Protein AF-X1QRF9-F1 (afdb_monomer_lite)

Sequence (69 aa):
GYIYYYDNVRGHSSLSYQTPFAYLKSQLPDLDDKIRFVIPIMLDKVSVELAPWSGYHVLAQHQLSKYKL

Structure (mmCIF, N/CA/C/O backbone):
data_AF-X1QRF9-F1
#
_entry.id   AF-X1QRF9-F1
#
loop_
_atom_site.group_PDB
_atom_site.id
_atom_site.type_symbol
_atom_site.label_atom_id
_atom_site.label_alt_id
_atom_site.label_comp_id
_atom_site.label_asym_id
_atom_site.label_entity_id
_atom_site.label_seq_id
_atom_site.pdbx_PDB_ins_code
_atom_site.Cartn_x
_atom_site.Cartn_y
_atom_site.Cartn_z
_atom_site.occupancy
_atom_site.B_iso_or_equiv
_atom_site.auth_seq_id
_atom_site.auth_comp_id
_atom_site.auth_asym_id
_at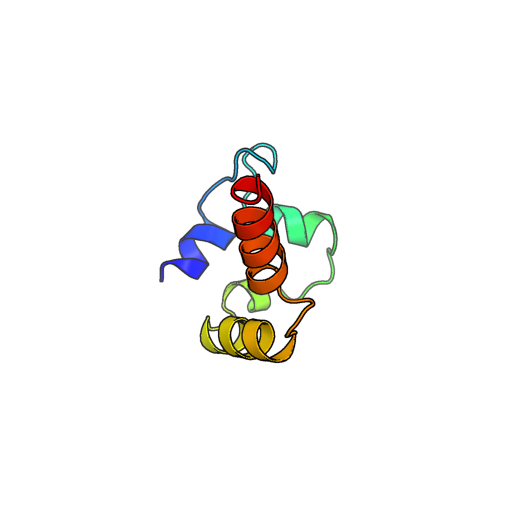om_site.auth_atom_id
_atom_site.pdbx_PDB_model_num
ATOM 1 N N . GLY A 1 1 ? 9.869 -6.386 1.679 1.00 67.69 1 GLY A N 1
ATOM 2 C CA . GLY A 1 1 ? 10.087 -5.843 3.033 1.00 67.69 1 GLY A CA 1
ATOM 3 C C . GLY A 1 1 ? 9.552 -4.431 3.156 1.00 67.69 1 GLY A C 1
ATOM 4 O O . GLY A 1 1 ? 8.500 -4.249 3.748 1.00 67.69 1 GLY A O 1
ATOM 5 N N . TYR A 1 2 ? 10.240 -3.451 2.561 1.00 79.06 2 TYR A N 1
ATOM 6 C CA . TYR A 1 2 ? 9.906 -2.027 2.703 1.00 79.06 2 TYR A CA 1
ATOM 7 C C . TYR A 1 2 ? 8.498 -1.642 2.214 1.00 79.06 2 TYR A C 1
ATOM 9 O O . TYR A 1 2 ? 7.757 -1.024 2.965 1.00 79.06 2 TYR A O 1
ATOM 17 N N . ILE A 1 3 ? 8.112 -2.060 1.002 1.00 82.00 3 ILE A N 1
ATOM 18 C CA . ILE A 1 3 ? 6.786 -1.763 0.419 1.00 82.00 3 ILE A CA 1
ATOM 19 C C . ILE A 1 3 ? 5.667 -2.297 1.323 1.00 82.00 3 ILE A C 1
ATOM 21 O O . ILE A 1 3 ? 4.807 -1.542 1.748 1.00 82.00 3 ILE A O 1
ATOM 25 N N . TYR A 1 4 ? 5.766 -3.564 1.747 1.00 86.00 4 TYR A N 1
ATOM 26 C CA . TYR A 1 4 ? 4.806 -4.154 2.683 1.00 86.00 4 TYR A CA 1
ATOM 27 C C . TYR A 1 4 ? 4.653 -3.325 3.966 1.00 86.00 4 TYR A C 1
ATOM 29 O O . TYR A 1 4 ? 3.535 -3.049 4.391 1.00 86.00 4 TYR A O 1
ATOM 37 N N . TYR A 1 5 ? 5.771 -2.911 4.570 1.00 87.62 5 TYR A N 1
ATOM 38 C CA . TYR A 1 5 ? 5.760 -2.074 5.769 1.00 87.62 5 TYR A CA 1
ATOM 39 C C . TYR A 1 5 ? 5.101 -0.710 5.514 1.00 87.62 5 TYR A C 1
ATOM 41 O O . TYR A 1 5 ? 4.276 -0.268 6.315 1.00 87.62 5 TYR A O 1
ATOM 49 N N . TYR A 1 6 ? 5.432 -0.058 4.399 1.00 88.38 6 TYR A N 1
ATOM 50 C CA . TYR A 1 6 ? 4.854 1.229 4.025 1.00 88.38 6 TYR A CA 1
ATOM 51 C C . TYR A 1 6 ? 3.337 1.132 3.804 1.00 88.38 6 TYR A C 1
ATOM 53 O O . TYR A 1 6 ? 2.599 1.942 4.357 1.00 88.38 6 TYR A O 1
ATOM 61 N N . ASP A 1 7 ? 2.874 0.109 3.085 1.00 89.94 7 ASP A N 1
ATOM 62 C CA . ASP A 1 7 ? 1.465 -0.024 2.705 1.00 89.94 7 ASP A CA 1
ATOM 63 C C . ASP A 1 7 ? 0.569 -0.548 3.833 1.00 89.94 7 ASP A C 1
ATOM 65 O O . ASP A 1 7 ? -0.610 -0.195 3.895 1.00 89.94 7 ASP A O 1
ATOM 69 N N . ASN A 1 8 ? 1.101 -1.390 4.728 1.00 92.38 8 ASN A N 1
ATOM 70 C CA . ASN A 1 8 ? 0.286 -2.138 5.696 1.00 92.38 8 ASN A CA 1
ATOM 71 C C . ASN A 1 8 ? 0.514 -1.755 7.155 1.00 92.38 8 ASN A C 1
ATOM 73 O O . ASN A 1 8 ? -0.345 -2.047 7.984 1.00 92.38 8 ASN A O 1
ATOM 77 N N . VAL A 1 9 ? 1.654 -1.149 7.491 1.00 93.06 9 VAL A N 1
ATOM 78 C CA . VAL A 1 9 ? 2.026 -0.871 8.890 1.00 93.06 9 VAL A CA 1
ATOM 79 C C . VAL A 1 9 ? 2.120 0.627 9.150 1.00 93.06 9 VAL A C 1
ATOM 81 O O . VAL A 1 9 ? 1.714 1.101 10.209 1.00 93.06 9 VAL A O 1
ATOM 84 N N . ARG A 1 10 ? 2.643 1.397 8.194 1.00 91.94 10 ARG A N 1
ATOM 85 C CA . ARG A 1 10 ? 2.875 2.828 8.375 1.00 91.94 10 ARG A CA 1
ATOM 86 C C . ARG A 1 10 ? 1.622 3.647 8.056 1.00 91.94 10 ARG A C 1
ATOM 88 O O . ARG A 1 10 ? 1.138 3.648 6.930 1.00 91.94 10 ARG A O 1
ATOM 95 N N . GLY A 1 11 ? 1.146 4.414 9.035 1.00 91.62 11 GLY A N 1
ATOM 96 C CA . GLY A 1 11 ? 0.108 5.422 8.817 1.00 91.62 11 GLY A CA 1
ATOM 97 C C . GLY A 1 11 ? 0.618 6.599 7.981 1.00 91.62 11 GLY A C 1
ATOM 98 O O . GLY A 1 11 ? 1.736 7.082 8.196 1.00 91.62 11 GLY A O 1
ATOM 99 N N . HIS A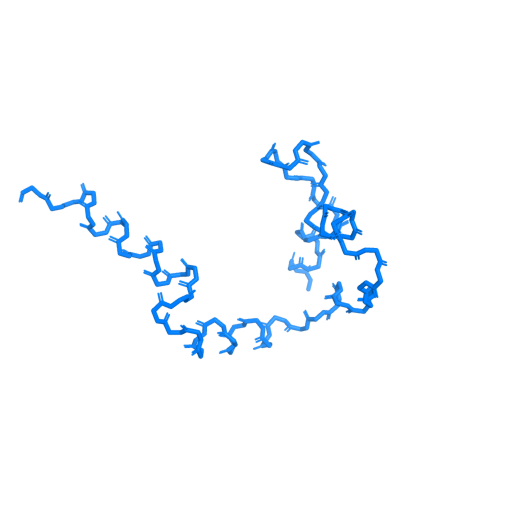 1 12 ? -0.200 7.074 7.040 1.00 91.94 12 HIS A N 1
ATOM 100 C CA . HIS A 1 12 ? 0.134 8.200 6.170 1.00 91.94 12 HIS A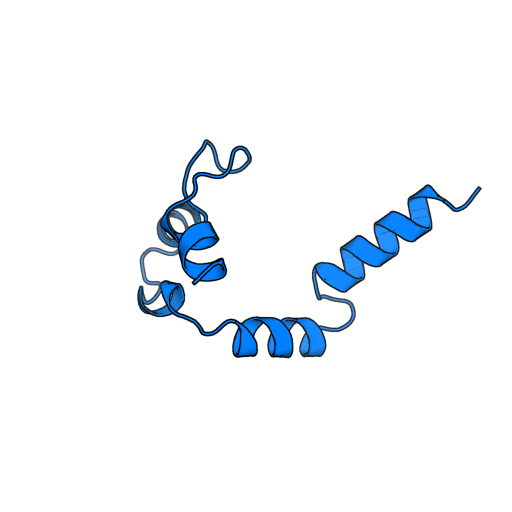 CA 1
ATOM 101 C C . HIS A 1 12 ? -0.638 9.459 6.582 1.00 91.94 12 HIS A C 1
ATOM 103 O O . HIS A 1 12 ? -1.863 9.441 6.689 1.00 91.94 12 HIS A O 1
ATOM 109 N N . SER A 1 13 ? 0.058 10.578 6.793 1.00 92.56 13 SER A N 1
ATOM 110 C CA . SER A 1 13 ? -0.562 11.826 7.272 1.00 92.56 13 SER A CA 1
ATOM 111 C C . SER A 1 13 ? -1.632 12.367 6.318 1.00 92.56 13 SER A C 1
ATOM 113 O O . SER A 1 13 ? -2.659 12.865 6.767 1.00 92.56 13 SER A O 1
ATOM 115 N N . SER A 1 14 ? -1.439 12.202 5.007 1.00 90.69 14 SER A N 1
ATOM 116 C CA . SER A 1 14 ? -2.427 12.578 3.984 1.00 90.69 14 SER A CA 1
ATOM 117 C C . SER A 1 14 ? -3.661 11.668 3.933 1.00 90.69 14 SER A C 1
ATOM 119 O O . SER A 1 14 ? -4.617 12.005 3.246 1.00 90.69 14 SER A O 1
ATOM 121 N N . LEU A 1 15 ? -3.647 10.532 4.636 1.00 93.12 15 LEU A N 1
ATOM 122 C CA . LEU A 1 15 ? -4.758 9.580 4.736 1.00 93.12 15 LEU A CA 1
ATOM 123 C C . LEU A 1 15 ? -5.328 9.548 6.160 1.00 93.12 15 LEU A C 1
ATOM 125 O O . LEU A 1 15 ? -5.778 8.507 6.634 1.00 93.12 15 LEU A O 1
ATOM 129 N N . SER A 1 16 ? -5.241 10.667 6.887 1.00 94.44 16 SER A N 1
ATOM 130 C CA . SER A 1 16 ? -5.680 10.759 8.287 1.00 94.44 16 SER A CA 1
ATOM 131 C C . SER A 1 16 ? -5.044 9.682 9.177 1.00 94.44 16 SER A C 1
ATOM 133 O O . SER A 1 16 ? -5.702 9.115 10.044 1.00 94.44 16 SER A O 1
ATOM 135 N N . TYR A 1 17 ? -3.761 9.388 8.940 1.00 94.25 17 TYR A N 1
ATOM 136 C CA . TYR A 1 17 ? -2.977 8.346 9.617 1.00 94.25 17 TYR A CA 1
ATOM 137 C C . TYR A 1 17 ? -3.445 6.902 9.393 1.00 94.25 17 TYR A C 1
ATOM 139 O O . TYR A 1 17 ? -2.927 5.989 10.037 1.00 94.25 17 TYR A O 1
ATOM 147 N N . GLN A 1 18 ? -4.338 6.656 8.435 1.00 94.81 18 GLN A N 1
ATOM 148 C CA . GLN A 1 18 ? -4.603 5.302 7.957 1.00 94.81 18 GLN A CA 1
ATOM 149 C C . GLN A 1 18 ? -3.406 4.770 7.168 1.00 94.81 18 GLN A C 1
ATOM 151 O O . GLN A 1 18 ? -2.619 5.532 6.593 1.00 94.81 18 GLN A O 1
ATOM 156 N N . THR A 1 19 ? -3.266 3.448 7.132 1.00 95.19 19 THR A N 1
ATOM 157 C CA . THR A 1 19 ? -2.316 2.810 6.221 1.00 95.19 19 THR A CA 1
ATOM 158 C C . THR A 1 19 ? -2.864 2.880 4.792 1.00 95.19 19 THR A C 1
ATOM 160 O O . THR A 1 19 ? -4.089 2.865 4.612 1.00 95.19 19 THR A O 1
ATOM 163 N N . PRO A 1 20 ? -2.002 2.949 3.763 1.00 93.56 20 PRO A N 1
ATOM 164 C CA . PRO A 1 20 ? -2.446 2.914 2.370 1.00 93.56 20 PRO A CA 1
ATOM 165 C C . PRO A 1 20 ? -3.398 1.749 2.064 1.00 93.56 20 PRO A C 1
ATOM 167 O O . PRO A 1 20 ? -4.431 1.954 1.426 1.00 93.56 20 PRO A O 1
ATOM 170 N N . PHE A 1 21 ? -3.112 0.548 2.582 1.00 93.38 21 PHE A N 1
ATOM 171 C CA . PHE A 1 21 ? -3.983 -0.617 2.414 1.00 93.38 21 PHE A CA 1
ATOM 172 C C . PHE A 1 21 ? -5.346 -0.442 3.099 1.00 93.38 21 PHE A C 1
ATOM 174 O O . PHE A 1 21 ? -6.372 -0.733 2.487 1.00 93.38 21 PHE A O 1
ATOM 181 N N . ALA A 1 22 ? -5.382 0.059 4.339 1.00 95.06 22 ALA A N 1
ATOM 182 C CA . ALA A 1 22 ? -6.640 0.274 5.058 1.00 95.06 22 ALA A CA 1
ATOM 183 C C . ALA A 1 22 ? -7.536 1.289 4.336 1.00 95.06 22 ALA A C 1
ATOM 185 O O . ALA A 1 22 ? -8.732 1.047 4.157 1.00 95.06 22 ALA A O 1
ATOM 186 N N . TYR A 1 23 ? -6.943 2.383 3.853 1.00 95.50 23 TYR A N 1
ATOM 187 C CA . TYR A 1 23 ? -7.661 3.374 3.062 1.00 95.50 23 TYR A CA 1
ATOM 188 C C . TYR A 1 23 ? -8.212 2.756 1.769 1.00 95.50 23 TYR A C 1
ATOM 190 O O . TYR A 1 23 ? -9.406 2.878 1.498 1.00 95.50 23 TYR A O 1
ATOM 198 N N . LEU A 1 24 ? -7.391 2.015 1.018 1.00 92.75 24 LEU A N 1
ATOM 199 C CA . LEU A 1 24 ? -7.812 1.344 -0.215 1.00 92.75 24 LEU A CA 1
ATOM 200 C C . LEU A 1 24 ? -8.965 0.352 0.019 1.00 92.75 24 LEU A C 1
ATOM 202 O O . LEU A 1 24 ? -9.955 0.380 -0.710 1.00 92.75 24 LEU A O 1
ATOM 206 N N . LYS A 1 25 ? -8.878 -0.481 1.062 1.00 94.44 25 LYS A N 1
ATOM 207 C CA . LYS A 1 25 ? -9.911 -1.470 1.410 1.00 94.44 25 LYS A CA 1
ATOM 208 C C . LYS A 1 25 ? -11.232 -0.817 1.831 1.00 94.44 25 LYS A C 1
ATOM 210 O O . LYS A 1 25 ? -12.293 -1.371 1.564 1.00 94.44 25 LYS A O 1
ATOM 215 N N . SER A 1 26 ? -11.179 0.371 2.441 1.00 95.06 26 SER A N 1
ATOM 216 C CA . SER A 1 26 ? -12.388 1.141 2.768 1.00 95.06 26 SER A CA 1
ATOM 217 C C . SER A 1 26 ? -13.152 1.598 1.520 1.00 95.06 26 SER A C 1
ATOM 219 O O . SER A 1 26 ? -14.376 1.673 1.546 1.00 95.06 26 SER A O 1
ATOM 221 N N . GLN A 1 27 ? -12.431 1.889 0.430 1.00 95.00 27 GLN A N 1
ATOM 222 C CA . GLN A 1 27 ? -13.012 2.323 -0.843 1.00 95.00 27 GLN A CA 1
ATOM 223 C C . GLN A 1 27 ? -13.423 1.132 -1.720 1.00 95.00 27 GLN A C 1
ATOM 225 O O . GLN A 1 27 ? -14.380 1.234 -2.482 1.00 95.00 27 GLN A O 1
ATOM 230 N N . LEU A 1 28 ? -12.709 0.006 -1.611 1.00 95.81 28 LEU A N 1
ATOM 231 C CA . LEU A 1 28 ? -12.944 -1.223 -2.372 1.00 95.81 28 LEU A CA 1
ATOM 232 C C . LEU A 1 28 ? -13.024 -2.439 -1.426 1.00 95.81 28 LEU A C 1
ATOM 234 O O . LEU A 1 28 ? -12.047 -3.185 -1.299 1.00 95.81 28 LEU A O 1
ATOM 238 N N . PRO A 1 29 ? -14.173 -2.671 -0.763 1.00 95.44 29 PRO A N 1
ATOM 239 C CA . PRO A 1 29 ? -14.317 -3.749 0.221 1.00 95.44 29 PRO A CA 1
ATOM 240 C C . PRO A 1 29 ? -14.091 -5.155 -0.353 1.00 95.44 29 PRO A C 1
ATOM 242 O O . PRO A 1 29 ? -13.567 -6.026 0.342 1.00 95.44 29 PRO A O 1
ATOM 245 N N . ASP A 1 30 ? -14.413 -5.361 -1.630 1.00 95.62 30 ASP A N 1
ATOM 246 C CA . ASP A 1 30 ? -14.301 -6.660 -2.309 1.00 95.62 30 ASP A CA 1
ATOM 247 C C . ASP A 1 30 ? -12.897 -6.945 -2.869 1.00 95.62 30 ASP A C 1
ATOM 249 O O . ASP A 1 30 ? -12.653 -7.999 -3.455 1.00 95.62 30 ASP A O 1
ATOM 253 N N . LEU A 1 31 ? -11.950 -6.016 -2.699 1.00 90.25 31 LEU A N 1
ATOM 254 C CA . LEU A 1 31 ? -10.575 -6.173 -3.168 1.00 90.25 31 LEU A CA 1
ATOM 255 C C . LEU A 1 31 ? -9.903 -7.380 -2.500 1.00 90.25 31 LEU A C 1
ATOM 257 O O . LEU A 1 31 ? -9.936 -7.488 -1.278 1.00 90.25 31 LEU A O 1
ATOM 261 N N . ASP A 1 32 ? -9.250 -8.258 -3.262 1.00 92.56 32 ASP A N 1
ATOM 262 C CA . ASP A 1 32 ? -8.521 -9.393 -2.680 1.00 92.56 32 ASP A CA 1
ATOM 263 C C . ASP A 1 32 ? -7.360 -8.892 -1.803 1.00 92.56 32 ASP A C 1
ATOM 265 O O . ASP A 1 32 ? -6.445 -8.208 -2.271 1.00 92.56 32 ASP A O 1
ATOM 269 N N . ASP A 1 33 ? -7.373 -9.276 -0.525 1.00 91.31 33 ASP A N 1
ATOM 270 C CA . ASP A 1 33 ? -6.365 -8.906 0.470 1.00 91.31 33 ASP A CA 1
ATOM 271 C C . ASP A 1 33 ? -4.950 -9.317 0.062 1.00 91.31 33 ASP A C 1
ATOM 273 O O . ASP A 1 33 ? -3.982 -8.728 0.546 1.00 91.31 33 ASP A O 1
ATOM 277 N N . LYS A 1 34 ? -4.790 -10.292 -0.841 1.00 89.31 34 LYS A N 1
ATOM 278 C CA . LYS A 1 34 ? -3.481 -10.689 -1.377 1.00 89.31 34 LYS A CA 1
ATOM 279 C C . LYS A 1 34 ? -2.742 -9.542 -2.063 1.00 89.31 34 LYS A C 1
ATOM 281 O O . LYS A 1 34 ? -1.514 -9.610 -2.143 1.00 89.31 34 LYS A O 1
ATOM 286 N N . ILE A 1 35 ? -3.438 -8.479 -2.480 1.00 86.31 35 ILE A N 1
ATOM 287 C CA . ILE A 1 35 ? -2.813 -7.276 -3.043 1.00 86.31 35 ILE A CA 1
ATOM 288 C C . ILE A 1 35 ? -1.737 -6.686 -2.120 1.00 86.31 35 ILE A C 1
ATOM 290 O O . ILE A 1 35 ? -0.726 -6.175 -2.598 1.00 86.31 35 ILE A O 1
ATOM 294 N N . ARG A 1 36 ? -1.881 -6.850 -0.796 1.00 85.75 36 ARG A N 1
ATOM 295 C CA . ARG A 1 36 ? -0.903 -6.376 0.195 1.00 85.75 36 ARG A CA 1
ATOM 296 C C . ARG A 1 36 ? 0.478 -7.012 0.069 1.00 85.75 36 ARG A C 1
ATOM 298 O O . ARG A 1 36 ? 1.445 -6.490 0.615 1.00 85.75 36 ARG A O 1
ATOM 305 N N . PHE A 1 37 ? 0.562 -8.153 -0.609 1.00 84.69 37 PHE A N 1
ATOM 306 C CA . PHE A 1 37 ? 1.794 -8.906 -0.816 1.00 84.69 37 PHE A CA 1
ATOM 307 C C . PHE A 1 37 ? 2.338 -8.776 -2.240 1.00 84.69 37 PHE A C 1
ATOM 309 O O . PHE A 1 37 ? 3.314 -9.459 -2.562 1.00 84.69 37 PHE A O 1
ATOM 316 N N . VAL A 1 38 ? 1.723 -7.949 -3.098 1.00 70.94 38 VAL A N 1
ATOM 317 C CA . VAL A 1 38 ? 2.157 -7.815 -4.492 1.00 70.94 38 VAL A CA 1
ATOM 318 C C . VAL A 1 38 ? 3.627 -7.420 -4.532 1.00 70.94 38 VAL A C 1
ATOM 320 O O . VAL A 1 38 ? 4.081 -6.467 -3.896 1.00 70.94 38 VAL A O 1
ATOM 323 N N . ILE A 1 39 ? 4.386 -8.231 -5.264 1.00 64.44 39 ILE A N 1
ATOM 324 C CA . ILE A 1 39 ? 5.831 -8.107 -5.354 1.00 64.44 39 ILE A CA 1
ATOM 325 C C . ILE A 1 39 ? 6.141 -6.795 -6.088 1.00 64.44 39 ILE A C 1
ATOM 327 O O . ILE A 1 39 ? 5.584 -6.567 -7.164 1.00 64.44 39 ILE A O 1
ATOM 331 N N . PRO A 1 40 ? 7.066 -5.964 -5.572 1.00 59.22 40 PRO A N 1
ATOM 332 C CA . PRO A 1 40 ? 7.396 -4.656 -6.146 1.00 59.22 40 PRO A CA 1
ATOM 333 C C . PRO A 1 40 ? 7.734 -4.681 -7.644 1.00 59.22 40 PRO A C 1
ATOM 335 O O . PRO A 1 40 ? 7.507 -3.696 -8.329 1.00 59.22 40 PRO A O 1
ATOM 338 N N . ILE A 1 41 ? 8.197 -5.821 -8.174 1.00 59.47 41 ILE A N 1
ATOM 339 C CA . ILE A 1 41 ? 8.498 -6.022 -9.601 1.00 59.47 41 ILE A CA 1
ATOM 340 C C . ILE A 1 41 ? 7.266 -5.774 -10.490 1.00 59.47 41 ILE A C 1
ATOM 342 O O . ILE A 1 41 ? 7.408 -5.207 -11.571 1.00 59.47 41 ILE A O 1
ATOM 346 N N . MET A 1 42 ? 6.059 -6.160 -10.051 1.00 60.50 42 MET A N 1
ATOM 347 C CA . MET A 1 42 ? 4.836 -5.875 -10.815 1.00 60.50 42 MET A CA 1
ATOM 348 C C . MET A 1 42 ? 4.550 -4.376 -10.872 1.00 60.50 42 MET A C 1
ATOM 350 O O . MET A 1 42 ? 4.224 -3.869 -11.937 1.00 60.50 42 MET A O 1
ATOM 354 N N . LEU A 1 43 ? 4.700 -3.663 -9.755 1.00 63.34 43 LEU A N 1
ATOM 355 C CA . LEU A 1 43 ? 4.442 -2.223 -9.698 1.00 63.34 43 LEU A CA 1
ATOM 356 C C . LEU A 1 43 ? 5.480 -1.419 -10.481 1.00 63.34 43 LEU A C 1
ATOM 358 O O . LEU A 1 43 ? 5.124 -0.420 -11.100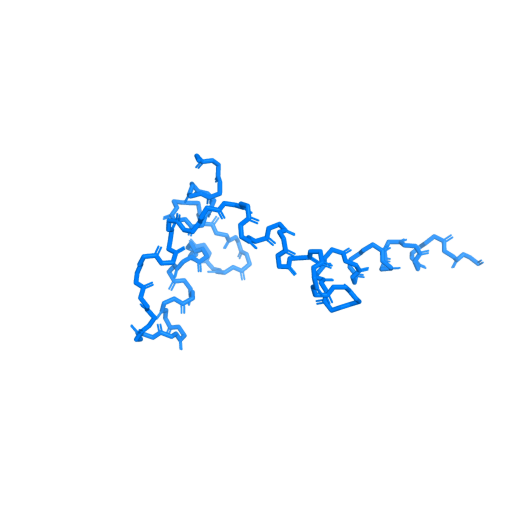 1.00 63.34 43 LEU A O 1
ATOM 362 N N . ASP A 1 44 ? 6.734 -1.867 -10.494 1.00 63.53 44 ASP A N 1
ATOM 363 C CA . ASP A 1 44 ? 7.814 -1.218 -11.237 1.00 63.53 44 ASP A CA 1
ATOM 364 C C . ASP A 1 44 ? 7.616 -1.395 -12.749 1.00 63.53 44 ASP A C 1
ATOM 366 O O . ASP A 1 44 ? 7.618 -0.426 -13.507 1.00 63.53 44 ASP A O 1
ATOM 370 N N . LYS A 1 45 ? 7.300 -2.622 -13.186 1.00 67.69 45 LYS A N 1
ATOM 371 C CA . LYS A 1 45 ? 6.968 -2.910 -14.586 1.00 67.69 45 LYS A CA 1
ATOM 372 C C . LYS A 1 45 ? 5.715 -2.158 -15.045 1.00 67.69 45 LYS A C 1
ATOM 374 O O . LYS A 1 45 ? 5.748 -1.531 -16.097 1.00 67.69 45 LYS A O 1
ATOM 379 N N . VAL A 1 46 ? 4.649 -2.156 -14.242 1.00 67.81 46 VAL A N 1
ATOM 380 C CA . VAL A 1 46 ? 3.423 -1.397 -14.537 1.00 67.81 46 VAL A CA 1
ATOM 381 C C . VAL A 1 46 ? 3.703 0.107 -14.565 1.00 67.81 46 VAL A C 1
ATOM 383 O O . VAL A 1 46 ? 3.217 0.792 -15.454 1.00 67.81 46 VAL A O 1
ATOM 386 N N . SER A 1 47 ? 4.529 0.638 -13.662 1.00 67.00 47 SER A N 1
ATOM 387 C CA . SER A 1 47 ? 4.912 2.058 -13.681 1.00 67.00 47 SER A CA 1
ATOM 388 C C . SER A 1 47 ? 5.691 2.433 -14.945 1.00 67.00 47 SER A C 1
ATOM 390 O O . SER A 1 47 ? 5.488 3.522 -15.479 1.00 67.00 47 SER A O 1
ATOM 392 N N . VAL A 1 48 ? 6.544 1.540 -15.455 1.00 67.88 48 VAL A N 1
ATOM 393 C CA . VAL A 1 48 ? 7.227 1.725 -16.747 1.00 67.88 48 VAL A CA 1
ATOM 394 C C . VAL A 1 48 ? 6.233 1.649 -17.912 1.00 67.88 48 VAL A C 1
ATOM 396 O O . VAL A 1 48 ? 6.257 2.507 -18.793 1.00 67.88 48 VAL A O 1
ATOM 399 N N . GLU A 1 49 ? 5.328 0.669 -17.904 1.00 74.12 49 GLU A N 1
ATOM 400 C CA . GLU A 1 49 ? 4.336 0.455 -18.970 1.00 74.12 49 GLU A CA 1
ATOM 401 C C . GLU A 1 49 ? 3.252 1.544 -19.023 1.00 74.12 49 GLU A C 1
ATOM 403 O O . GLU A 1 49 ? 2.781 1.884 -20.106 1.00 74.12 49 GLU A O 1
ATOM 408 N N . LEU A 1 50 ? 2.897 2.151 -17.884 1.00 73.31 50 LEU A N 1
ATOM 409 C CA . LEU A 1 50 ? 1.963 3.282 -17.809 1.00 73.31 50 LEU A CA 1
ATOM 410 C C . LEU A 1 50 ? 2.505 4.549 -18.494 1.00 73.31 50 LEU A C 1
ATOM 412 O O . LEU A 1 50 ? 1.732 5.462 -18.788 1.00 73.31 50 LEU A O 1
ATOM 416 N N . ALA A 1 51 ? 3.810 4.608 -18.782 1.00 69.94 51 ALA A N 1
ATOM 417 C CA . ALA A 1 51 ? 4.432 5.618 -19.636 1.00 69.94 51 ALA A CA 1
ATOM 418 C C . ALA A 1 51 ? 4.002 7.063 -19.228 1.00 69.94 51 ALA A C 1
ATOM 420 O O . ALA A 1 51 ? 4.190 7.373 -18.049 1.00 69.94 51 ALA A O 1
ATOM 421 N N . PRO A 1 52 ? 3.429 7.969 -20.062 1.00 69.06 52 PRO A N 1
ATOM 422 C CA . PRO A 1 52 ? 3.032 9.314 -19.605 1.00 69.06 52 PRO A CA 1
ATOM 423 C C . PRO A 1 52 ? 2.043 9.361 -18.434 1.00 69.06 52 PRO A C 1
ATOM 425 O O . PRO A 1 52 ? 1.940 10.384 -17.762 1.00 69.06 52 PRO A O 1
ATOM 428 N N . TRP A 1 53 ? 1.308 8.273 -18.207 1.00 64.25 53 TRP A N 1
ATOM 429 C CA . TRP A 1 53 ? 0.296 8.155 -17.160 1.00 64.25 53 TRP A CA 1
ATOM 430 C C . TRP A 1 53 ? 0.871 7.614 -15.854 1.00 64.25 53 TRP A C 1
ATOM 432 O O . TRP A 1 53 ? 0.162 7.545 -14.850 1.00 64.25 53 TRP A O 1
ATOM 442 N N . SER A 1 54 ? 2.148 7.224 -15.838 1.00 68.25 54 SER A N 1
ATOM 443 C CA . SER A 1 54 ? 2.790 6.823 -14.597 1.00 68.25 54 SER A CA 1
ATOM 444 C C . SER A 1 54 ? 2.976 8.044 -13.699 1.00 68.25 54 SER A C 1
ATOM 446 O O . SER A 1 54 ? 3.400 9.118 -14.138 1.00 68.25 54 SER A O 1
ATOM 448 N N . GLY A 1 55 ? 2.675 7.884 -12.408 1.00 62.66 55 GLY A N 1
ATOM 449 C CA . GLY A 1 55 ? 2.836 8.963 -11.430 1.00 62.66 55 GLY A CA 1
ATOM 450 C C . GLY A 1 55 ? 4.267 9.513 -11.392 1.00 62.66 55 GLY A C 1
ATOM 451 O O . GLY A 1 55 ? 4.459 10.710 -11.199 1.00 62.66 55 GLY A O 1
ATOM 452 N N . TYR A 1 56 ? 5.270 8.671 -11.666 1.00 64.19 56 TYR A N 1
ATOM 453 C CA . TYR A 1 56 ? 6.667 9.091 -11.792 1.00 64.19 56 TYR A CA 1
ATOM 454 C C . TYR A 1 56 ? 6.901 10.033 -12.976 1.00 64.19 56 TYR A C 1
ATOM 456 O O . TYR A 1 56 ? 7.613 11.025 -12.822 1.00 64.19 56 TYR A O 1
ATOM 464 N N . HIS A 1 57 ? 6.286 9.771 -14.133 1.00 60.53 57 HIS A N 1
ATOM 465 C CA . HIS A 1 57 ? 6.418 10.637 -15.304 1.00 60.53 57 HIS A CA 1
ATOM 466 C C . HIS A 1 57 ? 5.764 12.005 -15.068 1.00 60.53 57 HIS A C 1
ATOM 468 O O . HIS A 1 57 ? 6.379 13.041 -15.329 1.00 60.53 57 HIS A O 1
ATOM 474 N N . VAL A 1 58 ? 4.557 12.020 -14.496 1.00 60.28 58 VAL A N 1
ATOM 475 C CA . VAL A 1 58 ? 3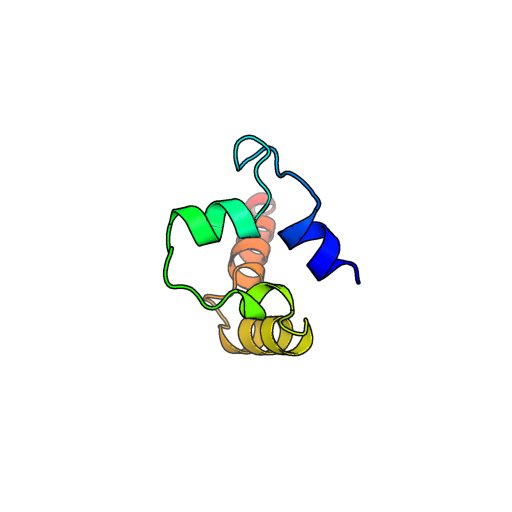.830 13.258 -14.163 1.00 60.28 58 VAL A CA 1
ATOM 476 C C . VAL A 1 58 ? 4.591 14.092 -13.123 1.00 60.28 58 VAL A C 1
ATOM 478 O O . VAL A 1 58 ? 4.746 15.305 -13.283 1.00 60.28 58 VAL A O 1
ATOM 481 N N . LEU A 1 59 ? 5.128 13.456 -12.076 1.00 60.09 59 LEU A N 1
ATOM 482 C CA . LEU A 1 59 ? 5.913 14.144 -11.044 1.00 60.09 59 LEU A CA 1
ATOM 483 C C . LEU A 1 59 ? 7.243 14.689 -11.585 1.00 60.09 59 LEU A C 1
ATOM 485 O O . LEU A 1 59 ? 7.626 15.807 -11.233 1.00 60.09 59 LEU A O 1
ATOM 489 N N . ALA A 1 60 ? 7.924 13.948 -12.465 1.00 60.22 60 ALA A N 1
ATOM 490 C CA . ALA A 1 60 ? 9.159 14.405 -13.104 1.00 60.22 60 ALA A CA 1
ATOM 491 C C . ALA A 1 60 ? 8.926 15.650 -13.981 1.00 60.22 60 ALA A C 1
ATOM 493 O O . ALA A 1 60 ? 9.716 16.597 -13.944 1.00 60.22 60 ALA A O 1
ATOM 494 N N . GLN A 1 61 ? 7.809 15.703 -14.712 1.00 59.75 61 GLN A N 1
ATOM 495 C CA . GLN A 1 61 ? 7.441 16.884 -15.499 1.00 59.75 61 GLN A CA 1
ATOM 496 C C . GLN A 1 61 ? 7.106 18.099 -14.618 1.00 59.75 61 GLN A C 1
ATOM 498 O O . GLN A 1 61 ? 7.530 19.217 -14.920 1.00 59.75 61 GLN A O 1
ATOM 503 N N . HIS A 1 62 ? 6.413 17.897 -13.493 1.00 58.28 62 HIS A N 1
ATOM 504 C CA . HIS A 1 62 ? 6.130 18.971 -12.534 1.00 58.28 62 HIS A CA 1
ATOM 505 C C . HIS A 1 62 ? 7.396 19.568 -11.904 1.00 58.28 62 HIS A C 1
ATOM 507 O O . HIS A 1 62 ? 7.428 20.765 -11.608 1.00 58.28 62 HIS A O 1
ATOM 513 N N . GLN A 1 63 ? 8.449 18.768 -11.712 1.00 57.47 63 GLN A N 1
ATOM 514 C CA . GLN A 1 63 ? 9.738 19.280 -11.245 1.00 57.47 63 GLN A CA 1
ATOM 515 C C . GLN A 1 63 ? 10.421 20.146 -12.308 1.00 57.47 63 GLN A C 1
ATOM 517 O O . GLN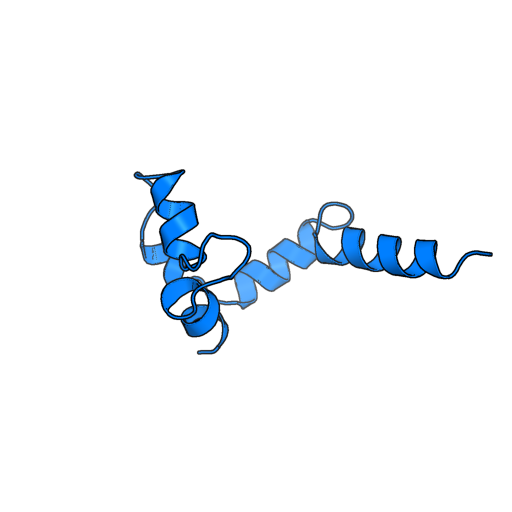 A 1 63 ? 10.865 21.242 -11.982 1.00 57.47 63 GLN A O 1
ATOM 522 N N . LEU A 1 64 ? 10.428 19.731 -13.578 1.00 58.41 64 LEU A N 1
ATOM 523 C CA . LEU A 1 64 ? 10.991 20.534 -14.675 1.00 58.41 64 LEU A CA 1
ATOM 524 C C . LEU A 1 64 ? 10.239 21.859 -14.888 1.00 58.41 64 LEU A C 1
ATOM 526 O O . LEU A 1 64 ? 10.857 22.879 -15.187 1.00 58.41 64 LEU A O 1
ATOM 530 N N . SER A 1 65 ? 8.918 21.870 -14.687 1.00 57.06 65 SER A N 1
ATOM 531 C CA . SER A 1 65 ? 8.093 23.084 -14.758 1.00 57.06 65 SER A CA 1
ATOM 532 C C . SER A 1 65 ? 8.453 24.121 -13.688 1.00 57.06 65 SER A C 1
ATOM 534 O O . SER A 1 65 ? 8.426 25.312 -13.985 1.00 57.06 65 SER A O 1
ATOM 536 N N . LYS A 1 66 ? 8.824 23.703 -12.469 1.00 55.62 66 LYS A N 1
ATOM 537 C CA . LYS A 1 66 ? 9.204 24.634 -11.390 1.00 55.62 66 LYS A CA 1
ATOM 538 C C . LYS A 1 66 ? 10.527 25.366 -11.634 1.00 55.62 66 LYS A C 1
ATOM 540 O O . LYS A 1 66 ? 10.765 26.381 -10.988 1.00 55.62 66 LYS A O 1
ATOM 545 N N . TYR A 1 67 ? 11.368 24.866 -12.540 1.00 55.28 67 TYR A N 1
ATOM 546 C CA . TYR A 1 67 ? 12.672 25.453 -12.872 1.00 55.28 67 TYR A CA 1
ATOM 547 C C . TYR A 1 67 ? 12.716 26.101 -14.263 1.00 55.28 67 TYR A C 1
ATOM 549 O O . TYR A 1 67 ? 13.784 26.522 -14.705 1.00 55.28 67 TYR A O 1
ATOM 557 N N . LYS A 1 68 ? 11.576 26.204 -14.957 1.00 48.47 68 LYS A N 1
ATOM 558 C CA . LYS A 1 68 ? 11.459 26.971 -16.201 1.00 48.47 68 LYS A CA 1
ATOM 559 C C . LYS A 1 68 ? 11.077 28.419 -15.858 1.00 48.47 68 LYS A C 1
ATOM 561 O O . LYS A 1 68 ? 9.905 28.702 -15.621 1.00 48.47 68 LYS A O 1
ATOM 566 N N . LEU A 1 69 ? 12.097 29.279 -15.771 1.00 44.47 69 LEU A N 1
ATOM 567 C CA . LEU A 1 69 ? 11.996 30.743 -15.874 1.00 44.47 69 LEU A CA 1
ATOM 568 C C . LEU A 1 69 ? 11.786 31.146 -17.337 1.00 44.47 69 LEU A C 1
ATOM 570 O O . LEU A 1 69 ? 12.440 30.519 -18.204 1.00 44.47 69 LEU A O 1
#

Foldseek 3Di:
DVQLCQQPPFFDVVQVGDHVVVSVCVVPVPDPPCVSVPDVVVVVVVLVVCPCNRPVNVVVVVVVVVPDD

Secondary structure (DSSP, 8-state):
-HHHHHHHT---GGGTT--HHHHHHHH-TTS-GGGGG--HHHHHHHHHHTGGGSHHHHHHHHHHHHT--

pLDDT: mean 77.57, std 15.41, range [44.47, 95.81]

Radius of gyration: 14.91 Å; chains: 1; bounding box: 27×41×29 Å

Organism: NCBI:txid412755